Protein AF-A0A318QW24-F1 (afdb_monomer_lite)

Foldseek 3Di:
DVVVCVVPVDDPVVVVVCVVVVQWDWDDDPVDIDTPVVSNVVSVVVDDDDDDDPPPPDDDD

Secondary structure (DSSP, 8-state):
-HHHHHHH---HHHHHHHHHTTSS-EEEETTEEEE-HHHHHHHHHTSPPPP----------

Structure (mmCIF, N/CA/C/O backbone):
data_AF-A0A318QW24-F1
#
_entry.id   AF-A0A318QW24-F1
#
loop_
_atom_site.group_PDB
_atom_site.id
_atom_site.type_symbol
_atom_site.label_atom_id
_atom_site.label_alt_id
_atom_site.label_comp_id
_atom_site.label_asym_id
_atom_site.label_entity_id
_atom_site.label_seq_id
_atom_site.pdbx_PDB_ins_code
_atom_site.Cartn_x
_atom_site.Cartn_y
_atom_site.Cartn_z
_atom_site.occupancy
_atom_site.B_iso_or_equiv
_atom_site.auth_seq_id
_atom_site.auth_comp_id
_atom_site.auth_asym_id
_atom_site.auth_atom_id
_atom_site.pdbx_PDB_model_num
ATOM 1 N N . MET A 1 1 ? 0.015 4.419 7.873 1.00 61.84 1 MET A N 1
ATOM 2 C CA . MET A 1 1 ? 0.368 4.594 6.443 1.00 61.84 1 MET A CA 1
ATOM 3 C C . MET A 1 1 ? 1.868 4.490 6.138 1.00 61.84 1 MET A C 1
ATOM 5 O O . MET A 1 1 ? 2.201 3.828 5.166 1.00 61.84 1 MET A O 1
ATOM 9 N N . ASN A 1 2 ? 2.774 5.064 6.948 1.00 72.44 2 ASN A N 1
ATOM 10 C CA . ASN A 1 2 ? 4.224 5.079 6.651 1.00 72.44 2 ASN A CA 1
ATOM 11 C C . ASN A 1 2 ? 4.850 3.692 6.391 1.00 72.44 2 ASN A C 1
ATOM 13 O O . ASN A 1 2 ? 5.691 3.575 5.511 1.00 72.44 2 ASN A O 1
ATOM 17 N N . GLY A 1 3 ? 4.396 2.635 7.076 1.00 85.44 3 GLY A N 1
ATOM 18 C CA . GLY A 1 3 ? 4.920 1.279 6.857 1.00 85.44 3 GLY A CA 1
ATOM 19 C C . GLY A 1 3 ? 4.653 0.697 5.460 1.00 85.44 3 GLY A C 1
ATOM 20 O O . GLY A 1 3 ? 5.479 -0.053 4.959 1.00 85.44 3 GLY A O 1
ATOM 21 N N . TRP A 1 4 ? 3.540 1.054 4.806 1.00 89.00 4 TRP A N 1
ATOM 22 C CA . TRP A 1 4 ? 3.243 0.599 3.437 1.00 89.00 4 TRP A CA 1
ATOM 23 C C . TRP A 1 4 ? 4.174 1.264 2.422 1.00 89.00 4 TRP A C 1
ATOM 25 O O . TRP A 1 4 ? 4.815 0.587 1.624 1.00 89.00 4 TRP A O 1
ATOM 35 N N . VAL A 1 5 ? 4.288 2.590 2.513 1.00 91.00 5 VAL A N 1
ATOM 36 C CA . VAL A 1 5 ? 5.158 3.415 1.662 1.00 91.00 5 VAL A CA 1
ATOM 37 C C . VAL A 1 5 ? 6.614 2.972 1.782 1.00 91.00 5 VAL A C 1
ATOM 39 O O . VAL A 1 5 ? 7.260 2.720 0.773 1.00 91.00 5 VAL A O 1
ATOM 42 N N . ALA A 1 6 ? 7.104 2.787 3.011 1.00 90.38 6 ALA A N 1
ATOM 43 C CA . ALA A 1 6 ? 8.478 2.359 3.254 1.00 90.38 6 ALA A CA 1
ATOM 44 C C . ALA A 1 6 ? 8.785 0.957 2.697 1.00 90.38 6 ALA A C 1
ATOM 46 O O . ALA A 1 6 ? 9.888 0.723 2.224 1.00 90.38 6 ALA A O 1
ATOM 47 N N . ARG A 1 7 ? 7.823 0.023 2.739 1.00 89.44 7 ARG A N 1
ATOM 48 C CA . ARG A 1 7 ? 8.031 -1.363 2.282 1.00 89.44 7 ARG A CA 1
ATOM 49 C C . ARG A 1 7 ? 7.874 -1.554 0.779 1.00 89.44 7 ARG A C 1
ATOM 51 O O . ARG A 1 7 ? 8.504 -2.436 0.218 1.00 89.44 7 ARG A O 1
ATOM 58 N N . THR A 1 8 ? 6.993 -0.783 0.152 1.00 89.88 8 THR A N 1
ATOM 59 C CA . THR A 1 8 ? 6.655 -0.954 -1.271 1.00 89.88 8 THR A CA 1
ATOM 60 C C . THR A 1 8 ? 7.367 0.042 -2.176 1.00 89.88 8 THR A C 1
ATOM 62 O O . THR A 1 8 ? 7.336 -0.114 -3.391 1.00 89.88 8 THR A O 1
ATOM 65 N N . GLY A 1 9 ? 7.951 1.102 -1.611 1.00 90.88 9 GLY A N 1
ATOM 66 C CA . GLY A 1 9 ? 8.488 2.224 -2.378 1.00 90.88 9 GLY A CA 1
ATOM 67 C C . GLY A 1 9 ? 7.411 3.102 -3.029 1.00 90.88 9 GLY A C 1
ATOM 68 O O . GLY A 1 9 ? 7.742 4.088 -3.683 1.00 90.88 9 GLY A O 1
ATOM 69 N N . MET A 1 10 ? 6.118 2.796 -2.849 1.00 91.44 10 MET A N 1
ATOM 70 C CA . MET A 1 10 ? 5.033 3.615 -3.391 1.00 91.44 10 MET A CA 1
ATOM 71 C C . MET A 1 10 ? 4.962 4.974 -2.706 1.00 91.44 10 MET A C 1
ATOM 73 O O . MET A 1 10 ? 5.031 5.074 -1.482 1.00 91.44 10 MET A O 1
ATOM 77 N N . SER A 1 11 ? 4.675 6.026 -3.473 1.00 92.19 11 SER A N 1
ATOM 78 C CA . SER A 1 11 ? 4.405 7.337 -2.884 1.00 92.19 11 SER A CA 1
ATOM 79 C C . SER A 1 11 ? 3.086 7.352 -2.097 1.00 92.19 11 SER A C 1
ATOM 81 O O . SER A 1 11 ? 2.135 6.607 -2.376 1.00 92.19 11 SER A O 1
ATOM 83 N N . ARG A 1 12 ? 2.983 8.263 -1.121 1.00 91.69 12 ARG A N 1
ATOM 84 C CA . ARG A 1 12 ? 1.735 8.493 -0.368 1.00 91.69 12 ARG A CA 1
ATOM 85 C C . ARG A 1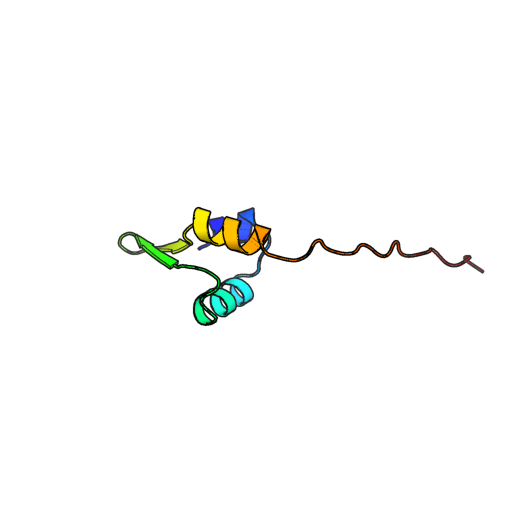 12 ? 0.581 8.868 -1.297 1.00 91.69 12 ARG A C 1
ATOM 87 O O . ARG A 1 12 ? -0.507 8.315 -1.160 1.00 91.69 12 ARG A O 1
ATOM 94 N N . THR A 1 13 ? 0.829 9.757 -2.257 1.00 94.56 13 THR A N 1
ATOM 95 C CA . THR A 1 13 ? -0.172 10.209 -3.234 1.00 94.56 13 THR A CA 1
ATOM 96 C C . THR A 1 13 ? -0.708 9.047 -4.061 1.00 94.56 13 THR A C 1
ATOM 98 O O . THR A 1 13 ? -1.919 8.888 -4.195 1.00 94.56 13 THR A O 1
ATOM 101 N N . GLN A 1 14 ? 0.177 8.186 -4.567 1.00 93.25 14 GLN A N 1
ATOM 102 C CA . GLN A 1 14 ? -0.235 7.011 -5.329 1.00 93.25 14 GLN A CA 1
ATOM 103 C C . GLN A 1 14 ? -1.014 6.019 -4.459 1.00 93.25 14 GLN A C 1
ATOM 105 O O . GLN A 1 14 ? -2.005 5.460 -4.917 1.00 93.25 14 GLN A O 1
ATOM 110 N N . THR A 1 15 ? -0.622 5.856 -3.193 1.00 93.19 15 THR A N 1
ATOM 111 C CA . THR A 1 15 ? -1.354 5.014 -2.235 1.00 93.19 15 THR A CA 1
ATOM 112 C C . THR A 1 15 ? -2.793 5.506 -2.046 1.00 93.19 15 THR A C 1
ATOM 114 O O . THR A 1 15 ?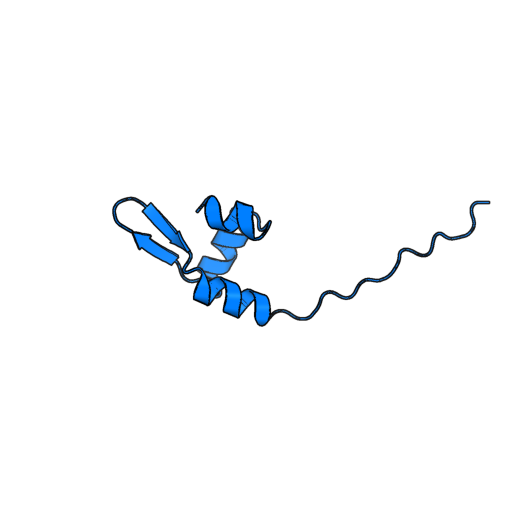 -3.719 4.706 -2.133 1.00 93.19 15 THR A O 1
ATOM 117 N N . TYR A 1 16 ? -3.010 6.813 -1.851 1.00 92.25 16 TYR A N 1
ATOM 118 C CA . TYR A 1 16 ? -4.362 7.376 -1.731 1.00 92.25 16 TYR A CA 1
ATOM 119 C C . TYR A 1 16 ? -5.185 7.230 -3.009 1.00 92.25 16 TYR A C 1
ATOM 121 O O . TYR A 1 16 ? -6.349 6.847 -2.929 1.00 92.25 16 TYR A O 1
ATOM 129 N N . ARG A 1 17 ? -4.583 7.457 -4.183 1.00 94.94 17 ARG A N 1
ATOM 130 C CA . ARG A 1 17 ? -5.257 7.193 -5.464 1.00 94.94 17 ARG A CA 1
ATOM 131 C C . ARG A 1 17 ? -5.715 5.739 -5.547 1.00 94.94 17 ARG A C 1
ATOM 133 O O . ARG A 1 17 ? -6.862 5.487 -5.872 1.00 94.94 17 ARG A O 1
ATOM 140 N N . LYS A 1 18 ? -4.867 4.781 -5.159 1.00 93.38 18 LYS A N 1
ATOM 141 C CA . LYS A 1 18 ? -5.219 3.354 -5.201 1.00 93.38 18 LYS A CA 1
ATOM 142 C C . LYS A 1 18 ? -6.232 2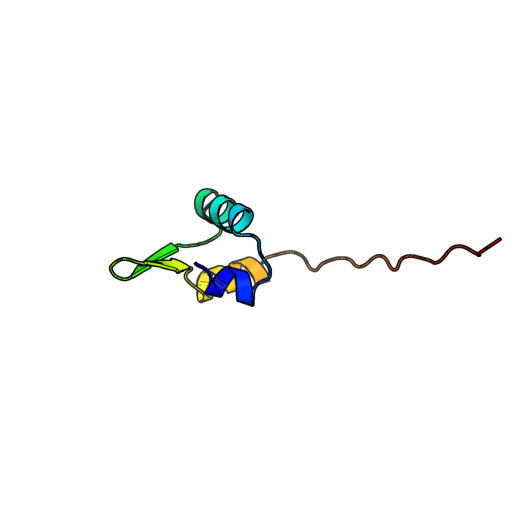.915 -4.150 1.00 93.38 18 LYS A C 1
ATOM 144 O O . LYS A 1 18 ? -6.957 1.957 -4.401 1.00 93.38 18 LYS A O 1
ATOM 149 N N . LEU A 1 19 ? -6.319 3.613 -3.020 1.00 93.75 19 LEU A N 1
ATOM 150 C CA . LEU A 1 19 ? -7.428 3.448 -2.079 1.00 93.75 19 LEU A CA 1
ATOM 151 C C . LEU A 1 19 ? -8.746 3.937 -2.687 1.00 93.75 19 LEU A C 1
ATOM 153 O O . LEU A 1 19 ? -9.749 3.240 -2.594 1.00 93.75 19 LEU A O 1
ATOM 157 N N . ASN A 1 20 ? -8.730 5.098 -3.345 1.00 94.75 20 ASN A N 1
ATOM 158 C CA . ASN A 1 20 ? -9.909 5.651 -4.009 1.00 94.75 20 ASN A CA 1
ATOM 159 C C . ASN A 1 20 ? -10.364 4.792 -5.202 1.00 94.75 20 ASN A C 1
ATOM 161 O O . ASN A 1 20 ? -11.554 4.573 -5.384 1.00 94.75 20 ASN A O 1
ATOM 165 N N . ASP A 1 21 ? -9.415 4.236 -5.961 1.00 93.31 21 ASP A N 1
ATOM 166 C CA . ASP A 1 21 ? -9.666 3.298 -7.066 1.00 93.31 21 ASP A CA 1
ATOM 167 C C . ASP A 1 21 ? -10.156 1.909 -6.584 1.00 93.31 21 ASP A C 1
ATOM 169 O O . ASP A 1 21 ? -10.366 1.012 -7.403 1.00 93.31 21 ASP A O 1
ATOM 173 N N . GLY A 1 22 ? -10.238 1.666 -5.268 1.00 92.69 22 GLY A N 1
ATOM 174 C CA . GLY A 1 22 ? -10.616 0.372 -4.686 1.00 92.69 22 GLY A CA 1
ATOM 175 C C . GLY A 1 22 ? -9.582 -0.748 -4.865 1.00 92.69 22 GLY A C 1
ATOM 176 O O . GLY A 1 22 ? -9.874 -1.910 -4.594 1.00 92.69 22 GLY A O 1
ATOM 177 N N . LYS A 1 23 ? -8.366 -0.432 -5.328 1.00 92.62 23 LYS A N 1
ATOM 178 C CA . LYS A 1 23 ? -7.278 -1.409 -5.530 1.00 92.62 23 LYS A CA 1
ATOM 179 C C . LYS A 1 23 ? -6.571 -1.772 -4.229 1.00 92.62 23 LYS A C 1
ATOM 181 O O . LYS A 1 23 ? -6.086 -2.887 -4.080 1.00 92.62 23 LYS A O 1
ATOM 186 N N . LEU A 1 24 ? -6.504 -0.825 -3.297 1.00 94.69 24 LEU A N 1
ATOM 187 C CA . LEU A 1 24 ? -6.021 -1.052 -1.941 1.00 94.69 24 LEU A CA 1
ATOM 188 C C . LEU A 1 24 ? -7.185 -0.995 -0.959 1.00 94.69 24 LEU A C 1
ATOM 190 O O . LEU A 1 24 ? -8.135 -0.240 -1.144 1.00 94.69 24 LEU A O 1
ATOM 194 N N . ILE A 1 25 ? -7.057 -1.747 0.132 1.00 94.19 25 ILE A N 1
ATOM 195 C CA . ILE A 1 25 ? -8.031 -1.751 1.221 1.00 94.19 25 ILE A CA 1
ATOM 196 C C . ILE A 1 25 ? -7.380 -1.115 2.446 1.00 94.19 25 ILE A C 1
ATOM 198 O O . ILE A 1 25 ? -6.350 -1.583 2.934 1.00 94.19 25 ILE A O 1
ATOM 202 N N . ALA A 1 26 ? -7.987 -0.047 2.956 1.00 94.19 26 ALA A N 1
ATOM 203 C CA . ALA A 1 26 ? -7.629 0.529 4.244 1.00 94.19 26 ALA A CA 1
ATOM 204 C C . ALA A 1 26 ? -8.521 -0.046 5.350 1.00 94.19 26 ALA A C 1
ATOM 206 O O . ALA A 1 26 ? -9.718 -0.259 5.161 1.00 94.19 26 ALA A O 1
ATOM 207 N N . LYS A 1 27 ? -7.939 -0.270 6.527 1.00 93.69 27 LYS A N 1
ATOM 208 C CA . LYS A 1 27 ? -8.634 -0.697 7.743 1.00 93.69 27 LYS A CA 1
ATOM 209 C C . LYS A 1 27 ? -8.418 0.340 8.844 1.00 93.69 27 LYS A C 1
ATOM 211 O O . LYS A 1 27 ? -7.321 0.890 8.997 1.00 93.69 27 LYS A O 1
ATOM 216 N N . LYS A 1 28 ? -9.473 0.609 9.613 1.00 93.81 28 LYS A N 1
ATOM 217 C CA . LYS A 1 28 ? -9.414 1.467 10.800 1.00 93.81 28 LYS A CA 1
ATOM 218 C C . LYS A 1 28 ? -8.844 0.659 11.968 1.00 93.81 28 LYS A C 1
ATOM 220 O O . LYS A 1 28 ? -9.344 -0.418 12.268 1.00 93.81 28 LYS A O 1
ATOM 225 N N . LEU A 1 29 ? -7.800 1.177 12.611 1.00 92.44 29 LEU A N 1
ATOM 226 C CA . LEU A 1 29 ? -7.152 0.587 13.782 1.00 92.44 29 LEU A CA 1
ATOM 227 C C . LEU A 1 29 ? -7.034 1.662 14.870 1.00 92.44 29 LEU A C 1
ATOM 229 O O . LEU A 1 29 ? -6.057 2.416 14.920 1.00 92.44 29 LEU A O 1
ATOM 233 N N . GLY A 1 30 ? -8.072 1.774 15.702 1.00 93.31 30 GLY A N 1
ATOM 234 C CA . GLY A 1 30 ? -8.193 2.847 16.692 1.00 93.31 30 GLY A CA 1
ATOM 235 C C . GLY A 1 30 ? -8.116 4.227 16.031 1.00 93.31 30 GLY A C 1
ATOM 236 O O . GLY A 1 30 ? -8.834 4.518 15.073 1.00 93.31 30 GLY A O 1
ATOM 237 N N . SER A 1 31 ? -7.194 5.078 16.484 1.00 93.44 31 SER A N 1
ATOM 238 C CA . SER A 1 31 ? -6.971 6.398 15.878 1.00 93.44 31 SER A CA 1
ATOM 239 C C . SER A 1 31 ? -6.291 6.338 14.504 1.00 93.44 31 SER A C 1
ATOM 241 O O . SER A 1 31 ? -6.397 7.287 13.729 1.00 93.44 31 SER A O 1
ATOM 243 N N . ARG A 1 32 ? -5.655 5.219 14.138 1.00 88.38 32 ARG A N 1
ATOM 244 C CA . ARG A 1 32 ? -4.840 5.090 12.922 1.00 88.38 32 ARG A CA 1
ATOM 245 C C . ARG A 1 32 ? -5.605 4.423 11.781 1.00 88.38 32 ARG A C 1
ATOM 247 O O . ARG A 1 32 ? -6.492 3.604 11.995 1.00 88.38 32 ARG A O 1
ATOM 254 N N . THR A 1 33 ? -5.192 4.729 10.556 1.00 90.19 33 THR A N 1
ATOM 255 C CA . THR A 1 33 ? -5.599 3.995 9.352 1.00 90.19 33 THR A CA 1
ATOM 256 C C . THR A 1 33 ? -4.396 3.227 8.812 1.00 90.19 33 THR A C 1
ATOM 258 O O . THR A 1 33 ? -3.307 3.788 8.598 1.00 90.19 33 THR A O 1
ATOM 261 N N . VAL A 1 34 ? -4.577 1.923 8.626 1.00 91.81 34 VAL A N 1
ATOM 262 C CA . VAL A 1 34 ? -3.555 0.996 8.133 1.00 91.81 34 VAL A CA 1
ATOM 263 C C . VAL A 1 34 ? -4.004 0.383 6.814 1.00 91.81 34 VAL A C 1
ATOM 265 O O . VAL A 1 34 ? -5.196 0.278 6.549 1.00 91.81 34 VAL A O 1
ATOM 268 N N . ILE A 1 35 ? -3.047 0.014 5.968 1.00 93.31 35 ILE A N 1
ATOM 269 C CA . ILE A 1 35 ? -3.339 -0.725 4.739 1.00 93.31 35 ILE A CA 1
ATOM 270 C C . ILE A 1 35 ? -3.415 -2.202 5.104 1.00 93.31 35 ILE A C 1
ATOM 272 O O . ILE A 1 35 ? -2.550 -2.689 5.837 1.00 93.31 35 ILE A O 1
ATOM 276 N N . ASP A 1 36 ? -4.426 -2.901 4.599 1.00 93.50 36 ASP A N 1
ATOM 277 C CA . ASP A 1 36 ? -4.458 -4.356 4.640 1.00 93.50 36 ASP A CA 1
ATOM 278 C C . ASP A 1 36 ? -3.306 -4.889 3.785 1.00 93.50 36 ASP A C 1
ATOM 280 O O . ASP A 1 36 ? -3.315 -4.808 2.554 1.00 93.50 36 ASP A O 1
ATOM 284 N N . PHE A 1 37 ? -2.271 -5.381 4.460 1.00 91.19 37 PHE A N 1
ATOM 285 C CA . PHE A 1 37 ? -1.025 -5.749 3.806 1.00 91.19 37 PHE A CA 1
ATOM 286 C C . PHE A 1 37 ? -1.206 -6.947 2.871 1.00 91.19 37 PHE A C 1
ATOM 288 O O . PHE A 1 37 ? -0.598 -6.979 1.806 1.00 91.19 37 PHE A O 1
ATOM 295 N N . ARG A 1 38 ? -2.079 -7.901 3.220 1.00 91.88 38 ARG A N 1
ATOM 296 C CA . ARG A 1 38 ? -2.334 -9.089 2.393 1.00 91.88 38 ARG A CA 1
ATOM 297 C C . ARG A 1 38 ? -3.048 -8.703 1.104 1.00 91.88 38 ARG A C 1
ATOM 299 O O . ARG A 1 38 ? -2.614 -9.113 0.033 1.00 91.88 38 ARG A O 1
ATOM 306 N N . ALA A 1 39 ? -4.086 -7.873 1.203 1.00 90.44 39 ALA A N 1
ATOM 307 C CA . ALA A 1 39 ? -4.794 -7.368 0.028 1.00 90.44 39 ALA A CA 1
ATOM 308 C C . ALA A 1 39 ? -3.875 -6.516 -0.863 1.00 90.44 39 ALA A C 1
ATOM 310 O O . ALA A 1 39 ? -3.875 -6.666 -2.083 1.00 90.44 39 ALA A O 1
ATOM 311 N N . GLY A 1 40 ? -3.043 -5.664 -0.256 1.00 92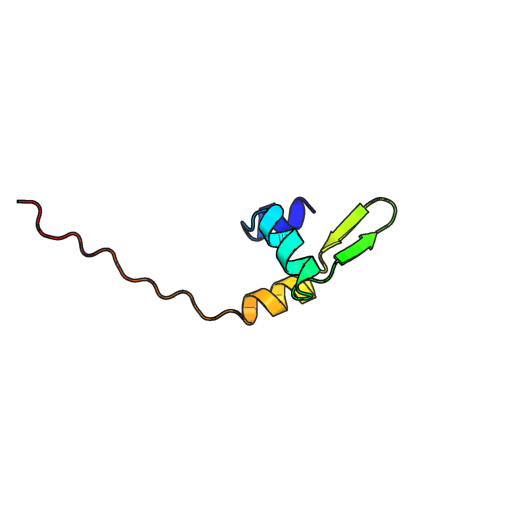.44 40 GLY A N 1
ATOM 312 C CA . GLY A 1 40 ? -2.075 -4.854 -0.990 1.00 92.44 40 GLY A CA 1
ATOM 313 C C . GLY A 1 40 ? -1.034 -5.689 -1.740 1.00 92.44 40 GLY A C 1
ATOM 314 O O . GLY A 1 40 ? -0.740 -5.395 -2.897 1.00 92.44 40 GLY A O 1
ATOM 315 N N . LEU A 1 41 ? -0.504 -6.746 -1.117 1.00 92.94 41 LEU A N 1
ATOM 316 C CA . LEU A 1 41 ? 0.422 -7.672 -1.775 1.00 92.94 41 LEU A CA 1
ATOM 317 C C . LEU A 1 41 ? -0.254 -8.465 -2.899 1.00 92.94 41 LEU A C 1
ATOM 319 O O . LEU A 1 41 ? 0.346 -8.628 -3.956 1.00 92.94 41 LEU A O 1
ATOM 323 N N . ALA A 1 42 ? -1.500 -8.908 -2.707 1.00 93.56 42 ALA A N 1
ATOM 324 C CA . ALA A 1 42 ? -2.264 -9.587 -3.754 1.00 93.56 42 ALA A CA 1
ATOM 325 C C . ALA A 1 42 ? -2.470 -8.683 -4.981 1.00 93.56 42 ALA A C 1
ATOM 327 O O . ALA A 1 42 ? -2.308 -9.125 -6.116 1.00 93.56 42 ALA A O 1
ATOM 328 N N . TRP A 1 43 ? -2.751 -7.395 -4.763 1.00 92.88 43 TRP A N 1
ATOM 329 C CA . TRP A 1 43 ? -2.819 -6.426 -5.852 1.00 92.88 43 TRP A CA 1
ATOM 330 C C . TRP A 1 43 ? -1.462 -6.227 -6.542 1.00 92.88 43 TRP A C 1
ATOM 332 O O . TRP A 1 43 ? -1.413 -6.246 -7.769 1.00 92.88 43 TRP A O 1
ATOM 342 N N . LEU A 1 44 ? -0.359 -6.086 -5.799 1.00 93.00 44 LEU A N 1
ATOM 343 C CA . LEU A 1 44 ? 0.977 -5.969 -6.402 1.00 93.00 44 LEU A CA 1
ATOM 344 C C . LEU A 1 44 ? 1.327 -7.194 -7.255 1.00 93.00 44 LEU A C 1
ATOM 346 O O . LEU A 1 44 ? 1.836 -7.034 -8.359 1.00 93.00 44 LEU A O 1
ATOM 350 N N . ALA A 1 45 ? 0.993 -8.396 -6.782 1.00 93.31 45 ALA A N 1
ATOM 351 C CA . ALA A 1 45 ? 1.188 -9.640 -7.523 1.00 93.31 45 ALA A CA 1
ATOM 352 C C . ALA A 1 45 ? 0.313 -9.744 -8.787 1.00 93.31 45 ALA A C 1
ATOM 354 O O . ALA A 1 45 ? 0.632 -10.513 -9.686 1.00 93.31 45 ALA A O 1
ATOM 355 N N . SER A 1 46 ? -0.779 -8.976 -8.868 1.00 93.94 46 SER A N 1
ATOM 356 C CA . SER A 1 46 ? -1.635 -8.913 -10.061 1.00 93.94 46 SER A CA 1
ATOM 357 C C . SER A 1 46 ? -1.102 -7.984 -11.158 1.00 93.94 46 SER A C 1
ATOM 359 O O . SER A 1 46 ? -1.653 -7.956 -12.258 1.00 93.94 46 SER A O 1
ATOM 361 N N . LEU A 1 47 ? -0.072 -7.182 -10.866 1.00 92.50 47 LEU A N 1
ATOM 362 C CA . LEU A 1 47 ? 0.520 -6.280 -11.848 1.00 92.50 47 LEU A CA 1
ATOM 363 C C . LEU A 1 47 ? 1.338 -7.074 -12.877 1.00 92.50 47 LEU A C 1
ATOM 365 O O . LEU A 1 47 ? 1.945 -8.087 -12.527 1.00 92.50 47 LEU A O 1
ATOM 369 N N . PRO A 1 48 ? 1.398 -6.615 -14.139 1.00 94.25 48 PRO A N 1
ATOM 370 C CA . PRO A 1 48 ? 2.274 -7.232 -15.119 1.00 94.25 48 PRO A CA 1
ATOM 371 C C . PRO A 1 48 ? 3.734 -7.093 -14.685 1.00 94.25 48 PRO A C 1
ATOM 373 O O . PRO A 1 48 ? 4.132 -6.085 -14.091 1.00 94.25 48 PRO A O 1
ATOM 376 N N . ASN A 1 49 ? 4.543 -8.090 -15.038 1.00 93.00 49 ASN A N 1
ATOM 377 C CA . ASN A 1 49 ? 5.984 -8.013 -14.851 1.00 93.00 49 ASN A CA 1
ATOM 378 C C . ASN A 1 49 ? 6.535 -6.790 -15.590 1.00 93.00 49 ASN A C 1
ATOM 380 O O . ASN A 1 49 ? 6.203 -6.547 -16.752 1.00 93.00 49 ASN A O 1
ATOM 384 N N . ALA A 1 50 ? 7.388 -6.024 -14.912 1.00 90.31 50 ALA A N 1
ATOM 385 C CA . ALA A 1 50 ? 8.059 -4.897 -15.536 1.00 90.31 50 ALA A CA 1
ATOM 386 C C . ALA A 1 50 ? 8.963 -5.394 -16.674 1.00 90.31 50 ALA A C 1
ATOM 388 O O . ALA A 1 50 ? 9.815 -6.260 -16.476 1.00 90.31 50 ALA A O 1
ATOM 389 N N . THR A 1 51 ? 8.791 -4.830 -17.867 1.00 90.44 51 THR A N 1
ATOM 390 C CA . THR A 1 51 ? 9.708 -5.049 -18.985 1.00 90.44 51 THR A CA 1
ATOM 391 C C . THR A 1 51 ? 10.915 -4.138 -18.821 1.00 90.44 51 THR A C 1
ATOM 393 O O . THR A 1 51 ? 10.781 -2.913 -18.839 1.00 90.44 51 THR A O 1
ATOM 396 N N . PHE A 1 52 ? 12.099 -4.725 -18.690 1.00 84.19 52 PHE A N 1
ATOM 397 C CA . PHE A 1 52 ? 13.348 -3.975 -18.691 1.00 84.19 52 PHE A CA 1
ATOM 398 C C . PHE A 1 52 ? 13.879 -3.921 -20.118 1.00 84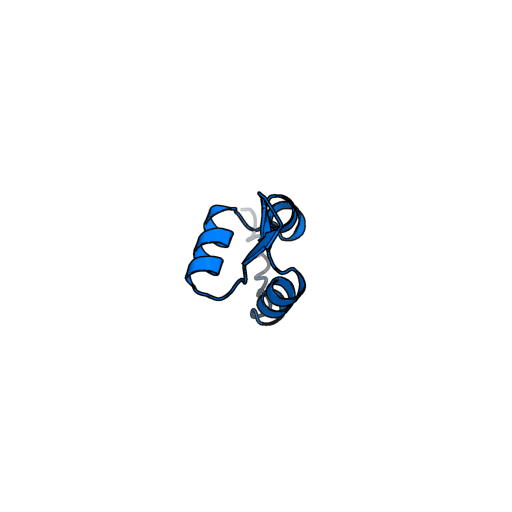.19 52 PHE A C 1
ATOM 400 O O . PHE A 1 52 ? 14.252 -4.948 -20.676 1.00 84.19 52 PHE A O 1
ATOM 407 N N . ILE A 1 53 ? 13.912 -2.726 -20.708 1.00 81.88 53 ILE A N 1
ATOM 408 C CA . ILE A 1 53 ? 14.687 -2.483 -21.924 1.00 81.88 53 ILE A CA 1
ATOM 409 C C . ILE A 1 53 ? 16.078 -2.070 -21.444 1.00 81.88 53 ILE A C 1
ATOM 411 O O . ILE A 1 53 ? 16.207 -0.992 -20.851 1.00 81.88 53 ILE A O 1
ATOM 415 N N . PRO A 1 54 ? 17.118 -2.902 -21.637 1.00 78.19 54 PRO A N 1
ATOM 416 C CA . PRO A 1 54 ? 18.474 -2.493 -21.327 1.00 78.19 54 PRO A CA 1
ATOM 417 C C . PRO A 1 54 ? 18.773 -1.242 -22.142 1.00 78.19 54 PRO A C 1
ATOM 419 O O . PRO A 1 54 ? 18.573 -1.222 -23.359 1.00 78.19 54 PRO A O 1
ATOM 422 N N . LYS A 1 55 ? 19.229 -0.179 -21.480 1.00 70.88 55 LYS A N 1
ATOM 423 C CA . LYS A 1 55 ? 19.697 1.006 -22.188 1.00 70.88 55 LYS A CA 1
ATOM 424 C C . LYS A 1 55 ? 20.940 0.576 -22.968 1.00 70.88 55 LYS A C 1
ATOM 426 O O . LYS A 1 55 ? 22.004 0.415 -22.378 1.00 70.88 55 LYS A O 1
ATOM 431 N N . SER A 1 56 ? 20.787 0.313 -24.265 1.00 68.00 56 SER A N 1
ATOM 432 C CA . SER A 1 56 ? 21.927 0.120 -25.155 1.00 68.00 56 SER A CA 1
ATOM 433 C C . SER A 1 56 ? 22.750 1.401 -25.081 1.00 68.00 56 SER A C 1
ATOM 435 O O . SER A 1 56 ? 22.278 2.471 -25.471 1.00 68.00 56 SER A O 1
ATOM 437 N N . ASN A 1 57 ? 23.944 1.318 -24.495 1.00 65.81 57 ASN A N 1
ATOM 438 C CA . ASN A 1 57 ? 24.926 2.382 -24.619 1.00 65.81 57 ASN A CA 1
ATOM 439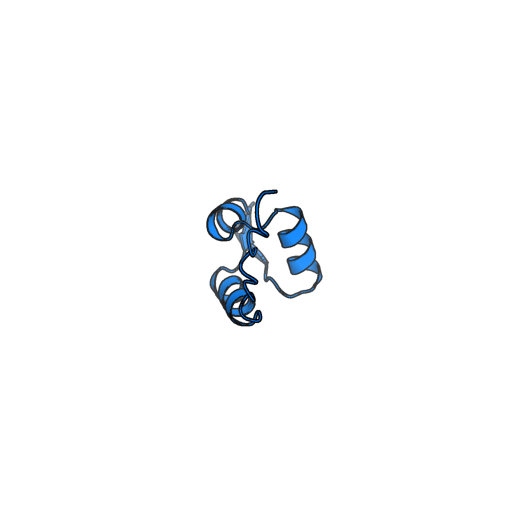 C C . ASN A 1 57 ? 25.323 2.409 -26.097 1.00 65.81 57 ASN A C 1
ATOM 441 O O . ASN A 1 57 ? 26.160 1.618 -26.525 1.00 65.81 57 ASN A O 1
ATOM 445 N N . GLY A 1 58 ? 24.678 3.280 -26.877 1.00 65.75 58 GLY A N 1
ATOM 446 C CA . GLY A 1 58 ? 25.122 3.590 -28.231 1.00 65.75 58 GLY A CA 1
ATOM 447 C C . GLY A 1 58 ? 26.601 3.999 -28.216 1.00 65.75 58 GLY A C 1
ATOM 448 O O . GLY A 1 58 ? 27.079 4.494 -27.186 1.00 65.75 58 GLY A O 1
ATOM 449 N N . PRO A 1 59 ? 27.342 3.754 -29.311 1.00 64.75 59 PRO A N 1
ATOM 450 C CA . PRO A 1 59 ? 28.776 3.995 -29.347 1.00 64.75 59 PRO A CA 1
ATOM 451 C C . PRO A 1 59 ? 29.055 5.452 -28.977 1.00 64.75 59 PRO A C 1
ATOM 453 O O . PRO A 1 59 ? 28.458 6.374 -29.534 1.00 64.75 59 PRO A O 1
ATOM 456 N N . ARG A 1 60 ? 29.940 5.646 -27.994 1.00 62.41 60 ARG A N 1
ATOM 457 C CA . ARG A 1 60 ? 30.521 6.957 -27.705 1.00 62.41 60 ARG A CA 1
ATOM 458 C C . ARG A 1 60 ? 31.407 7.305 -28.902 1.00 62.41 60 ARG A C 1
ATOM 460 O O . ARG A 1 60 ? 32.468 6.701 -29.041 1.00 62.41 60 ARG A O 1
ATOM 467 N N . HIS A 1 61 ? 30.914 8.178 -29.775 1.00 59.28 61 HIS A N 1
ATOM 468 C CA . HIS A 1 61 ? 31.738 8.908 -30.736 1.00 59.28 61 HIS A CA 1
ATOM 469 C C . HIS A 1 61 ? 32.372 10.114 -30.050 1.00 59.28 61 HIS A C 1
ATOM 471 O O . HIS A 1 61 ? 31.681 10.724 -29.200 1.00 59.28 61 HIS A O 1
#

Sequence (61 aa):
MNGWVARTGMSRTQTYRKLNDGKLIAKKLGSRTVIDFRAGLAWLASLPNATFIPKSNGPRH

Organism: NCBI:txid65958

pLDDT: mean 87.84, std 9.8, range [59.28, 94.94]

Radius of gyration: 16.65 Å; chains: 1; bounding box: 42×20×47 Å